Protein AF-A0A392QGB1-F1 (afdb_monomer_lite)

Structure (mmCIF, N/CA/C/O backbone):
data_AF-A0A392QGB1-F1
#
_entry.id   AF-A0A392QGB1-F1
#
loop_
_atom_site.group_PDB
_atom_site.id
_atom_site.type_symbol
_atom_site.label_atom_id
_atom_site.label_alt_id
_atom_site.label_comp_id
_atom_site.label_asym_id
_atom_site.label_entity_id
_atom_site.label_seq_id
_atom_site.pdbx_PDB_ins_code
_atom_site.Cartn_x
_atom_site.Cartn_y
_atom_site.Cartn_z
_atom_site.occupancy
_atom_site.B_iso_or_equiv
_atom_site.auth_seq_id
_atom_site.auth_comp_id
_atom_site.auth_asym_id
_atom_site.auth_atom_id
_atom_site.pdbx_PDB_model_num
ATOM 1 N N . MET A 1 1 ? -31.990 -11.245 21.832 1.00 56.09 1 MET A N 1
ATOM 2 C CA . MET A 1 1 ? -31.129 -12.424 22.094 1.00 56.09 1 MET A CA 1
ATOM 3 C C . MET A 1 1 ? -30.387 -12.872 20.842 1.00 56.09 1 MET A C 1
ATOM 5 O O . MET A 1 1 ? -29.168 -12.903 20.917 1.00 56.09 1 MET A O 1
ATOM 9 N N . ASP A 1 2 ? -31.056 -13.158 19.715 1.00 65.44 2 ASP A N 1
ATOM 10 C CA . ASP A 1 2 ? -30.351 -13.415 18.439 1.00 65.44 2 ASP A CA 1
ATOM 11 C C . ASP A 1 2 ? -29.814 -12.122 17.789 1.00 65.44 2 ASP A C 1
ATOM 13 O O . ASP A 1 2 ? -28.640 -12.081 17.431 1.00 65.44 2 ASP A O 1
ATOM 17 N N . ASP A 1 3 ? -30.587 -11.028 17.786 1.00 69.75 3 ASP A N 1
ATOM 18 C CA . ASP A 1 3 ? -30.133 -9.726 17.251 1.00 69.75 3 ASP A CA 1
ATOM 19 C C . ASP A 1 3 ? -28.911 -9.151 17.996 1.00 69.75 3 ASP A C 1
ATOM 21 O O . ASP A 1 3 ? -27.977 -8.629 17.387 1.00 69.75 3 ASP A O 1
ATOM 25 N N . ASP A 1 4 ? -28.868 -9.293 19.326 1.00 68.44 4 ASP A N 1
ATOM 26 C CA . 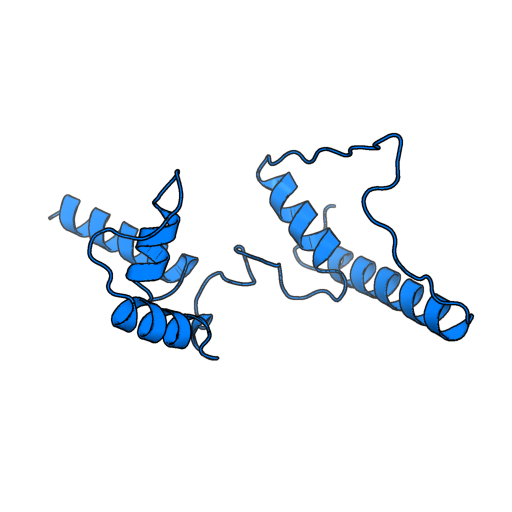ASP A 1 4 ? -27.735 -8.831 20.145 1.00 68.44 4 ASP A CA 1
ATOM 27 C C . ASP A 1 4 ? -26.456 -9.615 19.824 1.00 68.44 4 ASP A C 1
ATOM 29 O O . ASP A 1 4 ? -25.349 -9.077 19.858 1.00 68.44 4 ASP A O 1
ATOM 33 N N . LYS A 1 5 ? -26.606 -10.900 19.491 1.00 65.38 5 LYS A N 1
ATOM 34 C CA . LYS A 1 5 ? -25.500 -11.776 19.114 1.00 65.38 5 LYS A CA 1
ATOM 35 C C . LYS A 1 5 ? -24.981 -11.424 17.721 1.00 65.38 5 LYS A C 1
ATOM 37 O O . LYS A 1 5 ? -23.767 -11.396 17.530 1.00 65.38 5 LYS A O 1
ATOM 42 N N . GLU A 1 6 ? -25.861 -11.115 16.771 1.00 68.88 6 GLU A N 1
ATOM 43 C CA . GLU A 1 6 ? -25.477 -10.647 15.433 1.00 68.88 6 GLU A CA 1
ATOM 44 C C . GLU A 1 6 ? -24.750 -9.301 15.471 1.00 68.88 6 GLU A C 1
ATOM 46 O O . GLU A 1 6 ? -23.693 -9.157 14.850 1.00 68.88 6 GLU A O 1
ATOM 51 N N . LEU A 1 7 ? -25.241 -8.345 16.265 1.00 69.94 7 LEU A N 1
ATOM 52 C CA . LEU A 1 7 ? -24.589 -7.047 16.435 1.00 69.94 7 LEU A CA 1
ATOM 53 C C . LEU A 1 7 ? -23.183 -7.202 17.032 1.00 69.94 7 LEU A C 1
ATOM 55 O O . LEU A 1 7 ? -22.227 -6.631 16.508 1.00 69.94 7 LEU A O 1
ATOM 59 N N . MET A 1 8 ? -23.035 -8.026 18.071 1.00 58.97 8 MET A N 1
ATOM 60 C CA . MET A 1 8 ? -21.738 -8.308 18.695 1.00 58.97 8 MET A CA 1
ATOM 61 C C . MET A 1 8 ? -20.767 -8.995 17.725 1.00 58.97 8 MET A C 1
ATOM 63 O O . MET A 1 8 ? -19.601 -8.611 17.646 1.00 58.97 8 MET A O 1
ATOM 67 N N . MET A 1 9 ? -21.239 -9.964 16.930 1.00 64.06 9 MET A N 1
ATOM 68 C CA . MET A 1 9 ? -20.423 -10.601 15.886 1.00 64.06 9 MET A CA 1
ATOM 69 C C . MET A 1 9 ? -20.002 -9.604 14.799 1.00 64.06 9 MET A C 1
ATOM 71 O O . MET A 1 9 ? -18.877 -9.680 14.304 1.00 64.06 9 MET A O 1
ATOM 75 N N . SER A 1 10 ? -20.869 -8.650 14.447 1.00 74.88 10 SER A N 1
ATOM 76 C CA . SER A 1 10 ? -20.547 -7.600 13.478 1.00 74.88 10 SER A CA 1
ATOM 77 C C . SER A 1 10 ? -19.465 -6.650 14.009 1.00 74.88 10 SER A C 1
ATOM 79 O O . SER A 1 10 ? -18.491 -6.384 13.307 1.00 74.88 10 SER A O 1
ATOM 81 N N . GLN A 1 11 ? -19.565 -6.226 15.274 1.00 69.69 11 GLN A N 1
ATOM 82 C CA . GLN A 1 11 ? -18.586 -5.354 15.929 1.00 69.69 11 GLN A CA 1
ATOM 83 C C . GLN A 1 11 ? -17.225 -6.037 16.077 1.00 69.69 11 GLN A C 1
ATOM 85 O O . GLN A 1 11 ? -16.213 -5.467 15.674 1.00 69.69 11 GLN A O 1
ATOM 90 N N . MET A 1 12 ? -17.201 -7.293 16.538 1.00 69.81 12 MET A N 1
ATOM 91 C CA . MET A 1 12 ? -15.972 -8.092 16.612 1.00 69.81 12 MET A CA 1
ATOM 92 C C . MET A 1 12 ? -15.301 -8.261 15.242 1.00 69.81 12 MET A C 1
ATOM 94 O O . MET A 1 12 ? -14.074 -8.287 15.149 1.00 69.81 12 MET A O 1
ATOM 98 N N . ASN A 1 13 ? -16.085 -8.353 14.164 1.00 83.94 13 ASN A N 1
ATOM 99 C CA . ASN A 1 13 ? -15.547 -8.433 12.810 1.00 83.94 13 ASN A CA 1
ATOM 100 C C . ASN A 1 13 ? -14.902 -7.104 12.379 1.00 83.94 13 ASN A C 1
ATOM 102 O O . ASN A 1 13 ? -13.801 -7.105 11.835 1.00 83.94 13 ASN A O 1
ATOM 106 N N . PHE A 1 14 ? -15.531 -5.960 12.666 1.00 88.56 14 PHE A N 1
ATOM 107 C CA . PHE A 1 14 ? -14.941 -4.653 12.358 1.00 88.56 14 PHE A CA 1
ATOM 108 C C . PHE A 1 14 ? -13.667 -4.380 13.154 1.00 88.56 14 PHE A C 1
ATOM 110 O O . PHE A 1 14 ? -12.686 -3.933 12.564 1.00 88.56 14 PHE A O 1
ATOM 117 N N . GLU A 1 15 ? -13.646 -4.704 14.445 1.00 88.62 15 GLU A N 1
ATOM 118 C CA . GLU A 1 15 ? -12.450 -4.554 15.278 1.00 88.62 15 GLU A CA 1
ATOM 119 C C . GLU A 1 15 ? -11.289 -5.413 14.779 1.00 88.62 15 GLU A C 1
ATOM 121 O O . GLU A 1 15 ? -10.156 -4.943 14.687 1.00 88.62 15 GLU A O 1
ATOM 126 N N . LYS A 1 16 ? -11.568 -6.665 14.400 1.00 92.56 16 LYS A N 1
ATOM 127 C CA . LYS A 1 16 ? -10.558 -7.545 13.811 1.00 92.56 16 LYS A CA 1
ATOM 128 C C . LYS A 1 16 ? -10.041 -6.992 12.478 1.00 92.56 16 LYS A C 1
ATOM 130 O O . LYS A 1 16 ? -8.852 -7.083 12.196 1.00 92.56 16 LYS A O 1
ATOM 135 N N . ARG A 1 17 ? -10.911 -6.419 11.645 1.00 93.44 17 ARG A N 1
ATOM 136 C CA . ARG A 1 17 ? -10.524 -5.922 10.315 1.00 93.44 17 ARG A CA 1
ATOM 137 C C . ARG A 1 17 ? -9.778 -4.593 10.362 1.00 93.44 17 ARG A C 1
ATOM 139 O O . ARG A 1 17 ? -8.751 -4.464 9.709 1.00 93.44 17 ARG A O 1
ATOM 146 N N . PHE A 1 18 ? -10.297 -3.618 11.100 1.00 93.81 18 PHE A N 1
ATOM 147 C CA . PHE A 1 18 ? -9.849 -2.221 11.062 1.00 93.81 18 PHE A CA 1
ATOM 148 C C . PHE A 1 18 ? -9.107 -1.766 12.326 1.00 93.81 18 PHE A C 1
ATOM 150 O O . PHE A 1 18 ? -8.449 -0.721 12.295 1.00 93.81 18 PHE A O 1
ATOM 157 N N . GLY A 1 19 ? -9.192 -2.530 13.415 1.00 94.50 19 GLY A N 1
ATOM 158 C CA . GLY A 1 19 ? -8.620 -2.196 14.716 1.00 94.50 19 GLY A CA 1
ATOM 159 C C . GLY A 1 19 ? -9.644 -1.652 15.716 1.00 94.50 19 GLY A C 1
ATOM 160 O O . GLY A 1 19 ? -10.832 -1.521 15.432 1.00 94.50 19 GLY A O 1
ATOM 161 N N . GLN A 1 20 ? -9.161 -1.345 16.918 1.00 92.12 20 GLN A N 1
ATOM 162 C CA . GLN A 1 20 ? -9.979 -1.040 18.102 1.00 92.12 20 GLN A CA 1
ATOM 163 C C . GLN A 1 20 ? -10.538 0.396 18.139 1.00 92.12 20 GLN A C 1
ATOM 165 O O . GLN A 1 20 ? -11.326 0.742 19.020 1.00 92.12 20 GLN A O 1
ATOM 170 N N . SER A 1 21 ? -10.142 1.258 17.200 1.00 91.75 21 SER A N 1
ATOM 171 C CA . SER A 1 21 ? -10.607 2.643 17.163 1.00 91.75 21 SER A CA 1
ATOM 172 C C . SER A 1 21 ? -12.037 2.745 16.636 1.00 91.75 21 SER A C 1
ATOM 174 O O . SER A 1 21 ? -12.287 2.669 15.431 1.00 91.75 21 SER A O 1
ATOM 176 N N . SER A 1 22 ? -12.992 3.013 17.527 1.00 87.94 22 SER A N 1
ATOM 177 C CA . SER A 1 22 ? -14.392 3.227 17.141 1.00 87.94 22 SER A CA 1
ATOM 178 C C . SER A 1 22 ? -14.579 4.456 16.247 1.00 87.94 22 SER A C 1
ATOM 180 O O . SER A 1 22 ? -15.418 4.442 15.347 1.00 87.94 22 SER A O 1
ATOM 182 N N . ILE A 1 23 ? -13.781 5.509 16.444 1.00 89.38 23 ILE A N 1
ATOM 183 C CA . ILE A 1 23 ? -13.827 6.731 15.631 1.00 89.38 23 ILE A CA 1
ATOM 184 C C . ILE A 1 23 ? -13.288 6.457 14.223 1.00 89.38 23 ILE A C 1
ATOM 186 O O . ILE A 1 23 ? -13.921 6.869 13.249 1.00 89.38 23 ILE A O 1
ATOM 190 N N . PHE A 1 24 ? -12.167 5.740 14.097 1.00 91.44 24 PHE A N 1
ATOM 191 C CA . PHE A 1 24 ? -11.632 5.345 12.795 1.00 91.44 24 PHE A CA 1
ATOM 192 C C . PHE A 1 24 ? -12.612 4.427 12.060 1.00 91.44 24 PHE A C 1
ATOM 194 O O . PHE A 1 24 ? -12.975 4.726 10.926 1.00 91.44 24 PHE A O 1
ATOM 201 N N . VAL A 1 25 ? -13.125 3.384 12.721 1.00 91.06 25 VAL A N 1
ATOM 202 C CA . VAL A 1 25 ? -14.127 2.472 12.141 1.00 91.06 25 VAL A CA 1
ATOM 203 C C . VAL A 1 25 ? -15.379 3.230 11.702 1.00 91.06 25 VAL A C 1
ATOM 205 O O . VAL A 1 25 ? -15.879 3.015 10.607 1.00 91.06 25 VAL A O 1
ATOM 208 N N . THR A 1 26 ? -15.872 4.171 12.507 1.00 89.12 26 THR A N 1
ATOM 209 C CA . THR A 1 26 ? -17.034 4.983 12.113 1.00 89.12 26 THR A CA 1
ATOM 210 C C . THR A 1 26 ? -16.727 5.825 10.874 1.00 89.12 26 THR A C 1
ATOM 212 O O . THR A 1 26 ? -17.574 5.941 9.994 1.00 89.12 26 THR A O 1
ATOM 215 N N . SER A 1 27 ? -15.514 6.378 10.767 1.00 89.44 27 SER A N 1
ATOM 216 C CA . SER A 1 27 ? -15.114 7.170 9.599 1.00 89.44 27 SER A CA 1
ATOM 217 C C . SER A 1 27 ? -15.042 6.349 8.308 1.00 89.44 27 SER A C 1
ATOM 219 O O . SER A 1 27 ? -15.367 6.875 7.248 1.00 89.44 27 SER A O 1
ATOM 221 N N . THR A 1 28 ? -14.690 5.057 8.374 1.00 88.75 28 THR A N 1
ATOM 222 C CA . THR A 1 28 ? -14.634 4.193 7.180 1.00 88.75 28 THR A CA 1
ATOM 223 C C . THR A 1 28 ? -16.016 3.788 6.666 1.00 88.75 28 THR A C 1
ATOM 225 O O . THR A 1 28 ? -16.137 3.390 5.510 1.00 88.75 28 THR A O 1
ATOM 228 N N . LEU A 1 29 ? -17.061 3.919 7.491 1.00 88.38 29 LEU A N 1
ATOM 229 C CA . LEU A 1 29 ? -18.457 3.670 7.115 1.00 88.38 29 LEU A CA 1
ATOM 230 C C . LEU A 1 29 ? -19.130 4.887 6.455 1.00 88.38 29 LEU A C 1
ATOM 232 O O . LEU A 1 29 ? -20.272 4.791 6.009 1.00 88.38 29 LEU A O 1
ATOM 236 N N . MET A 1 30 ? -18.451 6.036 6.396 1.00 89.19 30 MET A N 1
ATOM 237 C CA . MET A 1 30 ? -18.965 7.250 5.761 1.00 89.19 30 MET A CA 1
ATOM 238 C C . MET A 1 30 ? -18.610 7.250 4.267 1.00 89.19 30 MET A C 1
ATOM 240 O O . MET A 1 30 ? -17.495 7.612 3.900 1.00 89.19 30 MET A O 1
ATOM 244 N N . GLU A 1 31 ? -19.553 6.867 3.399 1.00 90.00 31 GLU A N 1
ATOM 245 C CA . GLU A 1 31 ? -19.317 6.744 1.944 1.00 90.00 31 GLU A CA 1
ATOM 246 C C . GLU A 1 31 ? -18.859 8.054 1.283 1.00 90.00 31 GLU A C 1
ATOM 248 O O . GLU A 1 31 ? -17.936 8.053 0.471 1.00 90.00 31 GLU A O 1
ATOM 253 N N . GLU A 1 32 ? -19.443 9.185 1.684 1.00 92.06 32 GLU A N 1
ATOM 254 C CA . GLU A 1 32 ? -19.070 10.526 1.199 1.00 92.06 32 GLU A CA 1
ATOM 255 C C . GLU A 1 32 ? -17.787 11.070 1.862 1.00 92.06 32 GLU A C 1
ATOM 257 O O . GLU A 1 32 ? -17.355 12.197 1.606 1.00 92.06 32 GLU A O 1
ATOM 262 N N . GLY A 1 33 ? -17.168 10.277 2.742 1.00 90.88 33 GLY A N 1
ATOM 263 C CA . GLY A 1 33 ? -16.023 10.667 3.550 1.00 90.88 33 GLY A CA 1
ATOM 264 C C . GLY A 1 33 ? -16.345 11.759 4.573 1.00 90.88 33 GLY A C 1
ATOM 265 O O . GLY A 1 33 ? -17.490 11.997 4.958 1.00 90.88 33 GLY A O 1
ATOM 266 N N . GLY A 1 34 ? -15.294 12.433 5.039 1.00 88.62 34 GLY A N 1
ATOM 267 C CA . GLY A 1 34 ? -15.393 13.502 6.028 1.00 88.62 34 GLY A CA 1
ATOM 268 C C . GLY A 1 34 ? -15.165 13.023 7.459 1.00 88.62 34 GLY A C 1
ATOM 269 O O . GLY A 1 34 ? -14.388 12.108 7.718 1.00 88.62 34 GLY A O 1
ATOM 270 N N . VAL A 1 35 ? -15.784 13.726 8.402 1.00 86.56 35 VAL A N 1
ATOM 271 C CA . VAL A 1 35 ? -15.523 13.594 9.836 1.00 86.56 35 VAL A CA 1
ATOM 272 C C . VAL A 1 35 ? -16.847 13.373 10.574 1.00 86.56 35 VAL A C 1
ATOM 274 O O . VAL A 1 35 ? -17.812 14.083 10.279 1.00 86.56 35 VAL A O 1
ATOM 277 N N . PRO A 1 36 ? -16.912 12.462 11.566 1.00 82.12 36 PRO A N 1
ATOM 278 C CA . PRO A 1 36 ? -18.117 12.263 12.362 1.00 82.12 36 PRO A CA 1
ATOM 279 C C . PRO A 1 36 ? -18.594 13.569 13.037 1.00 82.12 36 PRO A C 1
ATOM 281 O O . PRO A 1 36 ? -17.781 14.238 13.689 1.00 82.12 36 PRO A O 1
ATOM 284 N N . PRO A 1 37 ? -19.895 13.922 12.961 1.00 74.94 37 PRO A N 1
ATOM 285 C CA . PRO A 1 37 ? -20.427 15.203 13.453 1.00 74.94 37 PRO A CA 1
ATOM 286 C C . PRO A 1 37 ? -20.203 15.466 14.948 1.00 74.94 37 PRO A C 1
ATOM 288 O O . PRO A 1 37 ? -20.200 16.611 15.388 1.00 74.94 37 PRO A O 1
ATOM 291 N N . SER A 1 38 ? -20.032 14.406 15.740 1.00 72.19 38 SER A N 1
ATOM 292 C CA . SER A 1 38 ? -19.821 14.463 17.189 1.00 72.19 38 SER A CA 1
ATOM 293 C C . SER A 1 38 ? -18.352 14.615 17.599 1.00 72.19 38 SER A C 1
ATOM 295 O O . SER A 1 38 ? -18.052 14.637 18.793 1.00 72.19 38 SER A O 1
ATOM 297 N N . SER A 1 39 ? -17.420 14.699 16.644 1.00 81.31 39 SER A N 1
ATOM 298 C CA . SER A 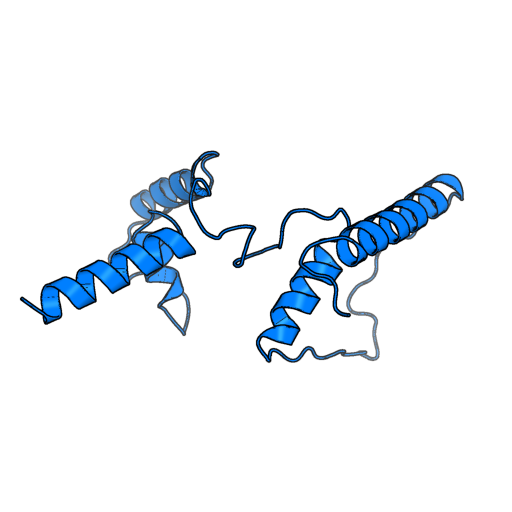1 39 ? -15.989 14.729 16.949 1.00 81.31 39 SER A CA 1
ATOM 299 C C . SER A 1 39 ? -15.446 16.155 17.108 1.00 81.31 39 SER A C 1
ATOM 301 O O . SER A 1 39 ? -15.719 17.057 16.321 1.00 81.31 39 SER A O 1
ATOM 303 N N . SER A 1 40 ? -14.656 16.360 18.162 1.00 90.56 40 SER A N 1
ATOM 304 C CA . SER A 1 40 ? -13.913 17.599 18.415 1.00 90.56 40 SER A CA 1
ATOM 305 C C . SER A 1 40 ? -12.474 17.492 17.885 1.00 90.56 40 SER A C 1
ATOM 307 O O . SER A 1 40 ? -11.923 16.387 17.877 1.00 90.56 40 SER A O 1
ATOM 309 N N . PRO A 1 41 ? -11.793 18.606 17.555 1.00 91.94 41 PRO A N 1
ATOM 310 C CA . PRO A 1 41 ? -10.384 18.568 17.150 1.00 91.94 41 PRO A CA 1
ATOM 311 C C . PRO A 1 41 ? -9.474 17.863 18.167 1.00 91.94 41 PRO A C 1
ATOM 313 O O . PRO A 1 41 ? -8.588 17.096 17.797 1.00 91.94 41 PRO A O 1
ATOM 316 N N . ALA A 1 42 ? -9.726 18.061 19.464 1.00 93.00 42 ALA A N 1
ATOM 317 C CA . ALA A 1 42 ? -8.965 17.410 20.527 1.00 93.00 42 ALA A CA 1
ATOM 318 C C . ALA A 1 42 ? -9.179 15.887 20.552 1.00 93.00 42 ALA A C 1
ATOM 320 O O . ALA A 1 42 ? -8.215 15.132 20.688 1.00 93.00 42 ALA A O 1
ATOM 321 N N . SER A 1 43 ? -10.424 15.421 20.389 1.00 90.06 43 SER A N 1
ATOM 322 C CA . SER A 1 43 ? -10.712 13.983 20.315 1.00 90.06 43 SER A CA 1
ATOM 323 C C . SER A 1 43 ? -10.134 13.353 19.049 1.00 90.06 43 SER A C 1
ATOM 325 O O . SER A 1 43 ? -9.607 12.251 19.125 1.00 90.06 43 SER A O 1
ATOM 327 N N . GLN A 1 44 ? -10.160 14.058 17.913 1.00 91.25 44 GLN A N 1
ATOM 328 C CA . GLN A 1 44 ? -9.549 13.579 16.670 1.00 91.25 44 GLN A CA 1
ATOM 329 C C . GLN A 1 44 ? -8.031 13.449 16.790 1.00 91.25 44 GLN A C 1
ATOM 331 O O . GLN A 1 44 ? -7.472 12.452 16.351 1.00 91.25 44 GLN A O 1
ATOM 336 N N . LEU A 1 45 ? -7.357 14.424 17.409 1.00 93.88 45 LEU A N 1
ATOM 337 C CA . LEU A 1 45 ? -5.911 14.356 17.619 1.00 93.88 45 LEU A CA 1
ATOM 338 C C . LEU A 1 45 ? -5.535 13.193 18.541 1.00 93.88 45 LEU A C 1
ATOM 340 O O . LEU A 1 45 ? -4.612 12.440 18.238 1.00 93.88 45 LEU A O 1
ATOM 344 N N . LYS A 1 46 ? -6.264 13.031 19.652 1.00 94.06 46 LYS A N 1
ATOM 345 C CA . LYS A 1 46 ? -6.074 11.897 20.565 1.00 94.06 46 LYS A CA 1
ATOM 346 C C . LYS A 1 46 ? -6.231 10.568 19.825 1.00 94.06 46 LYS A C 1
ATOM 348 O O . LYS A 1 46 ? -5.435 9.658 20.036 1.00 94.06 46 LYS A O 1
ATOM 353 N N . GLU A 1 47 ? -7.229 10.481 18.954 1.00 93.62 47 GLU A N 1
ATOM 354 C CA . GLU A 1 47 ? -7.496 9.280 18.179 1.00 93.62 47 GLU A CA 1
ATOM 355 C C . GLU A 1 47 ? -6.432 9.007 17.116 1.00 93.62 47 GLU A C 1
ATOM 357 O O . GLU A 1 47 ? -5.952 7.886 16.999 1.00 93.62 47 GLU A O 1
ATOM 362 N N . ALA A 1 48 ? -5.996 10.031 16.383 1.00 95.00 48 ALA A N 1
ATOM 363 C CA . ALA A 1 48 ? -4.927 9.890 15.403 1.00 95.00 48 ALA A CA 1
ATOM 364 C C . ALA A 1 48 ? -3.643 9.354 16.056 1.00 95.00 48 ALA A C 1
ATOM 366 O O . ALA A 1 48 ? -3.006 8.468 15.497 1.00 95.00 48 ALA A O 1
ATOM 367 N N . ILE A 1 49 ? -3.305 9.828 17.264 1.00 97.06 49 ILE A N 1
ATOM 368 C CA . ILE A 1 49 ? -2.173 9.312 18.053 1.00 97.06 49 ILE A CA 1
ATOM 369 C C . ILE A 1 49 ? -2.375 7.835 18.428 1.00 97.06 49 ILE A C 1
ATOM 371 O O . ILE A 1 49 ? -1.413 7.069 18.422 1.00 97.06 49 ILE A O 1
ATOM 375 N N . HIS A 1 50 ? -3.603 7.422 18.750 1.00 95.81 50 HIS A N 1
ATOM 376 C CA . HIS A 1 50 ? -3.909 6.025 19.054 1.00 95.81 50 HIS A CA 1
ATOM 377 C C . HIS A 1 50 ? -3.752 5.118 17.823 1.00 95.81 50 HIS A C 1
ATOM 379 O O . HIS A 1 50 ? -3.088 4.084 17.918 1.00 95.81 50 HIS A O 1
ATOM 385 N N . VAL A 1 51 ? -4.293 5.524 16.670 1.00 96.38 51 VAL A N 1
ATOM 386 C CA . VAL A 1 51 ? -4.283 4.730 15.427 1.00 96.38 51 VAL A CA 1
ATOM 387 C C . VAL A 1 51 ? -2.875 4.555 14.844 1.00 96.38 51 VAL A C 1
ATOM 389 O O . VAL A 1 51 ? -2.594 3.530 14.237 1.00 96.38 51 VAL A O 1
ATOM 392 N N . ILE A 1 52 ? -1.957 5.502 15.068 1.00 96.94 52 ILE A N 1
ATOM 393 C CA . ILE A 1 52 ? -0.548 5.379 14.634 1.00 96.94 52 ILE A CA 1
ATOM 394 C C . ILE A 1 52 ? 0.357 4.686 15.663 1.00 96.94 52 ILE A C 1
ATOM 396 O O . ILE A 1 52 ? 1.581 4.674 15.507 1.00 96.94 52 ILE A O 1
ATOM 400 N N . SER A 1 53 ? -0.205 4.173 16.760 1.00 97.31 53 SER A N 1
ATOM 401 C CA . SER A 1 53 ? 0.587 3.491 17.784 1.00 97.31 53 SER A CA 1
ATOM 402 C C . SER A 1 53 ? 1.136 2.158 17.267 1.00 97.31 53 SER A C 1
ATOM 404 O O . SER A 1 53 ? 0.518 1.483 16.449 1.00 97.31 53 SER A O 1
ATOM 406 N N . CYS A 1 54 ? 2.305 1.749 17.766 1.00 96.62 54 CYS A N 1
ATOM 407 C CA . CYS A 1 54 ? 3.012 0.566 17.266 1.00 96.62 54 CYS A CA 1
ATOM 408 C C . CYS A 1 54 ? 2.244 -0.756 17.419 1.00 96.62 54 CYS A C 1
ATOM 410 O O . CYS A 1 54 ? 2.500 -1.681 16.660 1.00 96.62 54 CYS A O 1
ATOM 412 N N . GLY A 1 55 ? 1.333 -0.848 18.392 1.00 96.19 55 GLY A N 1
ATOM 413 C CA . GLY A 1 55 ? 0.512 -2.037 18.629 1.00 96.19 55 GLY A CA 1
ATOM 414 C C . GLY A 1 55 ? -0.878 -1.958 18.002 1.00 96.19 55 GLY A C 1
ATOM 415 O O . GLY A 1 55 ? -1.706 -2.819 18.276 1.00 96.19 55 GLY A O 1
ATOM 416 N N . TYR A 1 56 ? -1.182 -0.920 17.213 1.00 96.44 56 TYR A N 1
ATOM 417 C CA . TYR A 1 56 ? -2.530 -0.745 16.669 1.00 96.44 56 TYR A CA 1
ATOM 418 C C . TYR A 1 56 ? -2.920 -1.875 15.705 1.00 96.44 56 TYR A C 1
ATOM 420 O O . TYR A 1 56 ? -4.071 -2.305 15.677 1.00 96.44 56 TYR A O 1
ATOM 428 N N . GLU A 1 57 ? -1.949 -2.385 14.948 1.00 96.75 57 GLU A N 1
ATOM 429 C CA . GLU A 1 57 ? -2.157 -3.461 13.977 1.00 96.75 57 GLU A CA 1
ATOM 430 C C . GLU A 1 57 ? -2.162 -4.863 14.620 1.00 96.75 57 GLU A C 1
ATOM 432 O O . GLU A 1 57 ? -2.508 -5.844 13.954 1.00 96.75 57 GLU A O 1
ATOM 437 N N . ASP A 1 58 ? -1.833 -4.988 15.911 1.00 95.38 58 ASP A N 1
ATOM 438 C CA . ASP A 1 58 ? -1.737 -6.284 16.583 1.00 95.38 58 ASP A CA 1
ATOM 439 C C . ASP A 1 58 ? -3.076 -7.029 16.561 1.00 95.38 58 ASP A C 1
ATOM 441 O O . ASP A 1 58 ? -4.104 -6.542 17.033 1.00 95.38 58 ASP A O 1
ATOM 445 N N . LYS A 1 59 ? -3.045 -8.271 16.059 1.00 92.94 59 LYS A N 1
ATOM 446 C CA . LYS A 1 59 ? -4.223 -9.149 15.905 1.00 92.94 59 LYS A CA 1
ATOM 447 C C . LYS A 1 59 ? -5.314 -8.573 14.992 1.00 92.94 59 LYS A C 1
ATOM 449 O O . LYS A 1 59 ? -6.451 -9.048 15.040 1.00 92.94 59 LYS A O 1
ATOM 454 N N . THR A 1 60 ? -4.970 -7.598 14.156 1.00 96.06 60 THR A N 1
ATOM 455 C CA . THR A 1 60 ? -5.853 -7.084 13.108 1.00 96.06 60 THR A CA 1
ATOM 456 C C . THR A 1 60 ? -5.548 -7.731 11.754 1.00 96.06 60 THR A C 1
ATOM 458 O O . THR A 1 60 ? -4.625 -8.537 11.629 1.00 96.06 60 THR A O 1
ATOM 461 N N . GLU A 1 61 ? -6.332 -7.403 10.726 1.00 96.12 61 GLU A N 1
ATOM 462 C CA . GLU A 1 61 ? -6.090 -7.846 9.345 1.00 96.12 61 GLU A CA 1
ATOM 463 C C . GLU A 1 61 ? -5.265 -6.851 8.507 1.00 96.12 61 GLU A C 1
ATOM 465 O O . GLU A 1 61 ? -5.062 -7.087 7.306 1.00 96.12 61 GLU A O 1
ATOM 470 N N . TRP A 1 62 ? -4.774 -5.763 9.117 1.00 96.94 62 TRP A N 1
ATOM 471 C CA . TRP A 1 62 ? -3.820 -4.849 8.486 1.00 96.94 62 TRP A CA 1
ATOM 472 C C . TRP A 1 62 ? -2.570 -5.606 8.042 1.00 96.94 62 TRP A C 1
ATOM 474 O O . TRP A 1 62 ? -2.040 -6.448 8.763 1.00 96.94 62 TRP A O 1
ATOM 484 N N . GLY A 1 63 ? -2.141 -5.364 6.806 1.00 95.62 63 GLY A N 1
ATOM 485 C CA . GLY A 1 63 ? -0.982 -6.033 6.230 1.00 95.62 63 GLY A CA 1
ATOM 486 C C . GLY A 1 63 ? -1.234 -7.443 5.704 1.00 95.62 63 GLY A C 1
ATOM 487 O O . GLY A 1 63 ? -0.452 -7.941 4.898 1.00 95.62 63 GLY A O 1
ATOM 488 N N . ILE A 1 64 ? -2.318 -8.099 6.123 1.00 94.06 64 ILE A N 1
ATOM 489 C CA . ILE A 1 64 ? -2.626 -9.485 5.742 1.00 94.06 64 ILE A CA 1
ATOM 490 C C . ILE A 1 64 ? -3.657 -9.498 4.614 1.00 94.06 64 ILE A C 1
ATOM 492 O O . ILE A 1 64 ? -3.428 -10.067 3.548 1.00 94.06 64 ILE A O 1
ATOM 496 N N . GLU A 1 65 ? -4.798 -8.847 4.838 1.00 91.88 65 GLU A N 1
ATOM 497 C CA . GLU A 1 65 ? -5.890 -8.762 3.862 1.00 91.88 65 GLU A CA 1
ATOM 498 C C . GLU A 1 65 ? -6.316 -7.311 3.586 1.00 91.88 65 GLU A C 1
ATOM 500 O O . GLU A 1 65 ? -6.910 -7.048 2.533 1.00 91.88 65 GLU A O 1
ATOM 505 N N . LEU A 1 66 ? -5.989 -6.376 4.485 1.00 93.00 66 LEU A N 1
ATOM 506 C CA . LEU A 1 66 ? -6.311 -4.953 4.401 1.00 93.00 66 LEU A CA 1
ATOM 507 C C . LEU A 1 66 ? -5.037 -4.101 4.272 1.00 93.00 66 LEU A C 1
ATOM 509 O O . LEU A 1 66 ? -4.028 -4.375 4.914 1.00 93.00 66 LEU A O 1
ATOM 513 N N . GLY A 1 67 ? -5.104 -3.026 3.484 1.00 94.56 67 GLY A N 1
ATOM 514 C CA . GLY A 1 67 ? -3.980 -2.108 3.289 1.00 94.56 67 GLY A CA 1
ATOM 515 C C . GLY A 1 67 ? -2.923 -2.646 2.321 1.00 94.56 67 GLY A C 1
ATOM 516 O O . GLY A 1 67 ? -3.243 -3.387 1.389 1.00 94.56 67 GLY A O 1
ATOM 517 N N . TRP A 1 68 ? -1.674 -2.227 2.527 1.00 96.44 68 TRP A N 1
ATOM 518 C CA . TRP A 1 68 ? -0.515 -2.753 1.805 1.00 96.44 68 TRP A CA 1
ATOM 519 C C . TRP A 1 68 ? -0.199 -4.155 2.299 1.00 96.44 68 TRP A C 1
ATOM 521 O O . TRP A 1 68 ? -0.067 -4.353 3.499 1.00 96.44 68 TRP A O 1
ATOM 531 N N . ILE A 1 69 ? -0.078 -5.121 1.395 1.00 96.50 69 ILE A N 1
ATOM 532 C CA . ILE A 1 69 ? 0.113 -6.522 1.777 1.00 96.50 69 ILE A CA 1
ATOM 533 C C . ILE A 1 69 ? 1.575 -6.768 2.151 1.00 96.50 69 ILE A C 1
ATOM 535 O O . ILE A 1 69 ? 2.480 -6.526 1.355 1.00 96.50 69 ILE A O 1
ATOM 539 N N . TYR A 1 70 ? 1.803 -7.263 3.363 1.00 95.19 70 TYR A N 1
ATOM 540 C CA . TYR A 1 70 ? 3.129 -7.519 3.913 1.00 95.19 70 TYR A CA 1
ATOM 541 C C . TYR A 1 70 ? 3.720 -8.830 3.380 1.00 95.19 70 TYR A C 1
ATOM 543 O O . TYR A 1 70 ? 3.007 -9.733 2.947 1.00 95.19 70 TYR A O 1
ATOM 551 N N . GLY A 1 71 ? 5.048 -8.955 3.463 1.00 90.75 71 GLY A N 1
ATOM 552 C CA . GLY A 1 71 ? 5.753 -10.219 3.215 1.00 90.75 71 GLY A CA 1
ATOM 553 C C . GLY A 1 71 ? 6.494 -10.332 1.881 1.00 90.75 71 GLY A C 1
ATOM 554 O O . GLY A 1 71 ? 7.069 -11.384 1.621 1.00 90.75 71 GLY A O 1
ATOM 555 N N . SER A 1 72 ? 6.535 -9.278 1.060 1.00 93.94 72 SER A N 1
ATOM 556 C CA . SER A 1 72 ? 7.428 -9.203 -0.104 1.00 93.94 72 SER A CA 1
ATOM 557 C C . SER A 1 72 ? 8.070 -7.824 -0.228 1.00 93.94 72 SER A C 1
ATOM 559 O O . SER A 1 72 ? 7.450 -6.823 0.116 1.00 93.94 72 SER A O 1
ATOM 561 N N . ILE A 1 73 ? 9.293 -7.771 -0.767 1.00 95.31 73 ILE A N 1
ATOM 562 C CA . ILE A 1 73 ? 9.980 -6.516 -1.134 1.00 95.31 73 ILE A CA 1
ATOM 563 C C . ILE A 1 73 ? 9.273 -5.778 -2.289 1.00 95.31 73 ILE A C 1
ATOM 565 O O . ILE A 1 73 ? 9.535 -4.599 -2.524 1.00 95.31 73 ILE A O 1
ATOM 569 N N . THR A 1 74 ? 8.417 -6.470 -3.042 1.00 96.19 74 THR A N 1
ATOM 570 C CA . THR A 1 74 ? 7.584 -5.890 -4.107 1.00 96.19 74 THR A CA 1
ATOM 571 C C . THR A 1 74 ? 6.112 -5.930 -3.706 1.00 96.19 74 THR A C 1
ATOM 573 O O . THR A 1 74 ? 5.284 -6.577 -4.353 1.00 96.19 74 THR A O 1
ATOM 576 N N . GLU A 1 75 ? 5.781 -5.278 -2.591 1.00 96.94 75 GLU A N 1
ATOM 577 C CA . GLU A 1 75 ? 4.420 -5.213 -2.058 1.00 96.94 75 GLU A CA 1
ATOM 578 C C . GLU A 1 75 ? 3.448 -4.483 -2.996 1.00 96.94 75 GLU A C 1
ATOM 580 O O . GLU A 1 75 ? 2.241 -4.715 -2.942 1.00 96.94 75 GLU A O 1
ATOM 585 N N . ASP A 1 76 ? 3.963 -3.622 -3.876 1.00 97.00 76 ASP A N 1
ATOM 586 C CA . ASP A 1 76 ? 3.206 -2.877 -4.882 1.00 97.00 76 ASP A CA 1
ATOM 587 C C . ASP A 1 76 ? 2.477 -3.790 -5.872 1.00 97.00 76 ASP A C 1
ATOM 589 O O . ASP A 1 76 ? 1.261 -3.668 -6.065 1.00 97.00 76 ASP A O 1
ATOM 593 N N . ILE A 1 77 ? 3.190 -4.759 -6.441 1.00 96.44 77 ILE A N 1
ATOM 594 C CA . ILE A 1 77 ? 2.623 -5.774 -7.327 1.00 96.44 77 ILE A CA 1
ATOM 595 C C . ILE A 1 77 ? 1.654 -6.661 -6.544 1.00 96.44 77 ILE A C 1
ATOM 597 O O . ILE A 1 77 ? 0.539 -6.912 -7.010 1.00 96.44 77 ILE A O 1
ATOM 601 N N . LEU A 1 78 ? 2.051 -7.114 -5.352 1.00 96.69 78 LEU A N 1
ATOM 602 C CA . LEU A 1 78 ? 1.252 -8.029 -4.537 1.00 96.69 78 LEU A CA 1
ATOM 603 C C . LEU A 1 78 ? -0.085 -7.409 -4.102 1.00 96.69 78 LEU A C 1
ATOM 605 O O . LEU A 1 78 ? -1.139 -8.038 -4.220 1.00 96.69 78 LEU A O 1
ATOM 609 N N . THR A 1 79 ? -0.057 -6.159 -3.643 1.00 97.44 79 THR A N 1
ATOM 610 C CA . THR A 1 79 ? -1.250 -5.425 -3.207 1.00 97.44 79 THR A CA 1
ATOM 611 C C . THR A 1 79 ? -2.198 -5.204 -4.381 1.00 97.44 79 THR A C 1
ATOM 613 O O . THR A 1 79 ? -3.386 -5.525 -4.286 1.00 97.44 79 THR A O 1
ATOM 616 N N . GLY A 1 80 ? -1.678 -4.743 -5.526 1.00 97.00 80 GLY A N 1
ATOM 617 C CA . GLY A 1 80 ? -2.473 -4.576 -6.744 1.00 97.00 80 GLY A CA 1
ATOM 618 C C . GLY A 1 80 ? -3.095 -5.891 -7.225 1.00 97.00 80 GLY A C 1
ATOM 619 O O . GLY A 1 80 ? -4.282 -5.933 -7.558 1.00 97.00 80 GLY A O 1
ATOM 620 N N . PHE A 1 81 ? -2.331 -6.985 -7.190 1.00 95.38 81 PHE A N 1
ATOM 621 C CA . PHE A 1 81 ? -2.817 -8.325 -7.518 1.00 95.38 81 PHE A CA 1
ATOM 622 C C . PHE A 1 81 ? -3.974 -8.751 -6.605 1.00 95.38 81 PHE A C 1
ATOM 624 O O . PHE A 1 81 ? -5.049 -9.097 -7.098 1.00 95.38 81 PHE A O 1
ATOM 631 N N . LYS A 1 82 ? -3.810 -8.637 -5.282 1.00 95.56 82 LYS A N 1
ATOM 632 C CA . LYS A 1 82 ? -4.862 -8.955 -4.302 1.00 95.56 82 LYS A CA 1
ATOM 633 C C . LYS A 1 82 ? -6.123 -8.115 -4.500 1.00 95.56 82 LYS A C 1
ATOM 635 O O . LYS A 1 82 ? -7.229 -8.637 -4.357 1.00 95.56 82 LYS A O 1
ATOM 640 N N . MET A 1 83 ? -5.995 -6.834 -4.850 1.00 96.81 83 MET A N 1
ATOM 641 C CA . MET A 1 83 ? -7.148 -5.993 -5.190 1.00 96.81 83 MET A CA 1
ATOM 642 C C . MET A 1 83 ? -7.857 -6.484 -6.459 1.00 96.81 83 MET A C 1
ATOM 644 O O . MET A 1 83 ? -9.080 -6.626 -6.457 1.00 96.81 83 MET A O 1
ATOM 648 N N . HIS A 1 84 ? -7.115 -6.804 -7.521 1.00 97.00 84 HIS A N 1
ATOM 649 C CA . HIS A 1 84 ? -7.695 -7.323 -8.763 1.00 97.00 84 HIS A CA 1
ATOM 650 C C . HIS A 1 84 ? -8.386 -8.684 -8.578 1.00 97.00 84 HIS A C 1
ATOM 652 O O . HIS A 1 84 ? -9.462 -8.893 -9.136 1.00 97.00 84 HIS A O 1
ATOM 658 N N . CYS A 1 85 ? -7.857 -9.579 -7.734 1.00 95.06 85 CYS A N 1
ATOM 659 C CA . CYS A 1 85 ? -8.533 -10.832 -7.368 1.00 9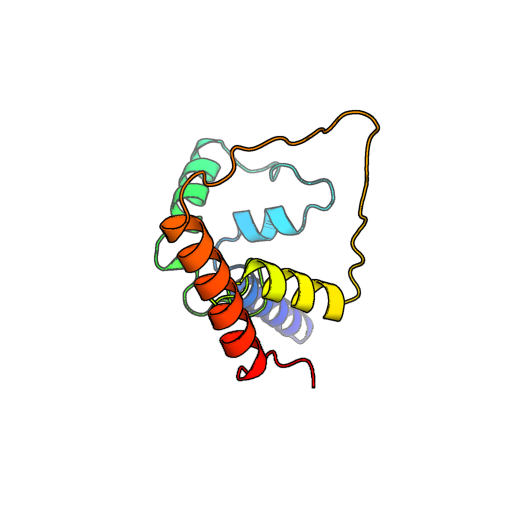5.06 85 CYS A CA 1
ATOM 660 C C . CYS A 1 85 ? -9.899 -10.608 -6.699 1.00 95.06 85 CYS A C 1
ATOM 662 O O . CYS A 1 85 ? -10.775 -11.463 -6.797 1.00 95.06 85 CYS A O 1
ATOM 664 N N . ARG A 1 86 ? -10.108 -9.452 -6.052 1.00 95.75 86 ARG A N 1
ATOM 665 C CA . ARG A 1 86 ? -11.398 -9.049 -5.462 1.00 95.75 86 ARG A CA 1
ATOM 666 C C . ARG A 1 86 ? -12.324 -8.332 -6.453 1.00 95.75 86 ARG A C 1
ATOM 668 O O . ARG A 1 86 ? -13.337 -7.775 -6.045 1.00 95.75 86 ARG A O 1
ATOM 675 N N . GLY A 1 87 ? -11.991 -8.331 -7.745 1.00 97.75 87 GLY A N 1
ATOM 676 C CA . GLY A 1 87 ? -12.826 -7.777 -8.815 1.00 97.75 87 GLY A CA 1
ATOM 677 C C . GLY A 1 87 ? -12.596 -6.295 -9.119 1.00 97.75 87 GLY A C 1
ATOM 678 O O . GLY A 1 87 ? -13.266 -5.745 -9.996 1.00 97.75 87 GLY A O 1
ATOM 679 N N . TRP A 1 88 ? -11.644 -5.639 -8.446 1.00 98.00 88 TRP A N 1
ATOM 680 C CA . TRP A 1 88 ? -11.262 -4.268 -8.787 1.00 98.00 88 TRP A CA 1
ATOM 681 C C . TRP A 1 88 ? -10.621 -4.207 -10.177 1.00 98.00 88 TRP A C 1
ATOM 683 O O . TRP A 1 88 ? -9.908 -5.120 -10.591 1.00 98.00 88 TRP A O 1
ATOM 693 N N . ARG A 1 89 ? -10.848 -3.102 -10.895 1.00 98.25 89 ARG A N 1
ATOM 694 C CA . ARG A 1 89 ? -10.261 -2.846 -12.218 1.00 98.25 89 ARG A CA 1
ATOM 695 C C . ARG A 1 89 ? -9.468 -1.547 -12.190 1.00 98.25 89 ARG A C 1
ATOM 697 O O . ARG A 1 89 ? -9.996 -0.518 -11.778 1.00 98.25 89 ARG A O 1
ATOM 704 N N . SER A 1 90 ? -8.221 -1.596 -12.644 1.00 98.00 90 SER A N 1
ATOM 705 C CA . SER A 1 90 ? -7.361 -0.419 -12.794 1.00 98.00 90 SER A CA 1
ATOM 706 C C . SER A 1 90 ? -7.508 0.221 -14.177 1.00 98.00 90 SER A C 1
ATOM 708 O O . SER A 1 90 ? -7.913 -0.425 -15.144 1.00 98.00 90 SER A O 1
ATOM 710 N N . ILE A 1 91 ? -7.173 1.512 -14.270 1.00 98.12 91 ILE A N 1
ATOM 711 C CA . ILE A 1 91 ? -7.171 2.290 -15.513 1.00 98.12 91 ILE A CA 1
ATOM 712 C C . ILE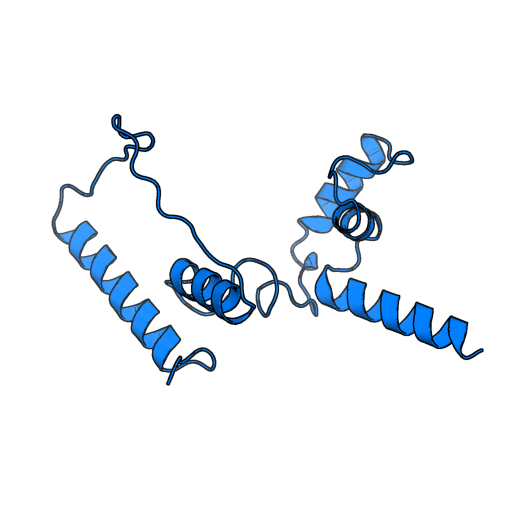 A 1 91 ? -5.776 2.871 -15.725 1.00 98.12 91 ILE A C 1
ATOM 714 O O . ILE A 1 91 ? -5.214 3.497 -14.829 1.00 98.12 91 ILE A O 1
ATOM 718 N N . TYR A 1 92 ? -5.239 2.706 -16.933 1.00 97.56 92 TYR A N 1
ATOM 719 C CA . TYR A 1 92 ? -3.978 3.312 -17.346 1.00 97.56 92 TYR A CA 1
ATOM 720 C C . TYR A 1 92 ? -4.248 4.501 -18.275 1.00 97.56 92 TYR A C 1
ATOM 722 O O . TYR A 1 92 ? -4.819 4.338 -19.352 1.00 97.56 92 TYR A O 1
ATOM 730 N N . CYS A 1 93 ? -3.856 5.705 -17.852 1.00 97.56 93 CYS A N 1
ATOM 731 C CA . CYS A 1 93 ? -4.101 6.949 -18.581 1.00 97.56 93 CYS A CA 1
ATOM 732 C C . CYS A 1 93 ? -2.781 7.594 -19.018 1.00 97.56 93 CYS A C 1
ATOM 734 O O . CYS A 1 93 ? -1.885 7.808 -18.202 1.00 97.56 93 CYS A O 1
ATOM 736 N N . MET A 1 94 ? -2.681 7.947 -20.302 1.00 97.88 94 MET A N 1
ATOM 737 C CA . MET A 1 94 ? -1.512 8.606 -20.889 1.00 97.88 94 MET A CA 1
ATOM 738 C C . MET A 1 94 ? -1.888 10.000 -21.415 1.00 97.88 94 MET A C 1
ATOM 740 O O . MET A 1 94 ? -2.260 10.140 -22.583 1.00 97.88 94 MET A O 1
ATOM 744 N N . PRO A 1 95 ? -1.826 11.051 -20.576 1.00 97.88 95 PRO A N 1
ATOM 745 C CA . PRO A 1 95 ? -2.075 12.417 -21.027 1.00 97.88 95 PRO A CA 1
ATOM 746 C C . PRO A 1 95 ? -0.989 12.896 -22.003 1.00 97.88 95 PRO A C 1
ATOM 748 O O . PRO A 1 95 ? 0.163 12.472 -21.935 1.00 97.88 95 PRO A O 1
ATOM 751 N N . LYS A 1 96 ? -1.332 13.853 -22.880 1.00 98.06 96 LYS A N 1
ATOM 752 C CA . LYS A 1 96 ? -0.389 14.432 -23.865 1.00 98.06 96 LYS A CA 1
ATOM 753 C C . LYS A 1 96 ? 0.872 15.021 -23.223 1.00 98.06 96 LYS A C 1
ATOM 755 O O . LYS A 1 96 ? 1.949 14.966 -23.807 1.00 98.06 96 LYS A O 1
ATOM 760 N N . ARG A 1 97 ? 0.729 15.628 -22.042 1.00 97.94 97 ARG A N 1
ATOM 761 C CA . ARG A 1 97 ? 1.845 16.113 -21.226 1.00 97.94 97 ARG A CA 1
ATOM 762 C C . ARG A 1 97 ? 2.048 15.135 -20.081 1.00 97.94 97 ARG A C 1
ATOM 764 O O . ARG A 1 97 ? 1.088 14.837 -19.378 1.00 97.94 97 ARG A O 1
ATOM 771 N N . VAL A 1 98 ? 3.291 14.707 -19.866 1.00 97.44 98 VAL A N 1
ATOM 772 C CA . VAL A 1 98 ? 3.654 13.884 -18.705 1.00 97.44 98 VAL A CA 1
ATOM 773 C C . VAL A 1 98 ? 3.229 14.592 -17.414 1.00 97.44 98 VAL A C 1
ATOM 775 O O . VAL A 1 98 ? 3.694 15.693 -17.125 1.00 97.44 98 VAL A O 1
ATOM 778 N N . ALA A 1 99 ? 2.298 13.984 -16.677 1.00 97.81 99 ALA A N 1
ATOM 779 C CA . ALA A 1 99 ? 1.783 14.537 -15.423 1.00 97.81 99 ALA A CA 1
ATOM 780 C C . ALA A 1 99 ? 2.730 14.261 -14.245 1.00 97.81 99 ALA A C 1
ATOM 782 O O . ALA A 1 99 ? 2.828 15.067 -13.326 1.00 97.81 99 ALA A O 1
ATOM 783 N N . PHE A 1 100 ? 3.470 13.153 -14.316 1.00 97.56 100 PHE A N 1
ATOM 784 C CA . PHE A 1 100 ? 4.447 12.738 -13.318 1.00 97.56 100 PHE A CA 1
ATOM 785 C C . PHE A 1 100 ? 5.809 12.557 -13.989 1.00 97.56 100 PHE A C 1
ATOM 787 O O . PHE A 1 100 ? 5.926 11.857 -14.996 1.00 97.56 100 PHE A O 1
ATOM 794 N N . LYS A 1 101 ? 6.842 13.211 -13.449 1.00 96.88 101 LYS A N 1
ATOM 795 C CA . LYS A 1 101 ? 8.223 13.133 -13.937 1.00 96.88 101 LYS A CA 1
ATOM 796 C C . LYS A 1 101 ? 9.161 13.018 -12.739 1.00 96.88 101 LYS A C 1
ATOM 798 O O . LYS A 1 101 ? 9.127 13.870 -11.859 1.00 96.88 101 LYS A O 1
ATOM 803 N N . GLY A 1 102 ? 9.980 11.972 -12.722 1.00 96.19 102 GLY A N 1
ATOM 804 C CA . GLY A 1 102 ? 10.979 11.721 -11.683 1.00 96.19 102 GLY A CA 1
ATOM 805 C C . GLY A 1 102 ? 12.399 11.716 -12.240 1.00 96.19 102 GLY A C 1
ATOM 806 O O . GLY A 1 102 ? 12.609 11.781 -13.455 1.00 96.19 102 GLY A O 1
ATOM 807 N N . THR A 1 103 ? 13.376 11.633 -11.344 1.00 97.44 103 THR A N 1
ATOM 808 C CA . THR A 1 103 ? 14.777 11.380 -11.690 1.00 97.44 103 THR A CA 1
ATOM 809 C C . THR A 1 103 ? 15.021 9.876 -11.819 1.00 97.44 103 THR A C 1
ATOM 811 O O . THR A 1 103 ? 14.406 9.072 -11.120 1.00 97.44 103 THR A O 1
ATOM 814 N N . ALA A 1 104 ? 15.909 9.484 -12.735 1.00 96.06 104 ALA A N 1
ATOM 815 C CA . ALA A 1 104 ? 16.317 8.093 -12.918 1.00 96.06 104 ALA A CA 1
ATOM 816 C C . ALA A 1 104 ? 17.737 7.876 -12.365 1.00 96.06 104 ALA A C 1
ATOM 818 O O . ALA A 1 104 ? 18.542 8.813 -12.409 1.00 96.06 104 ALA A O 1
ATOM 819 N N . PRO A 1 105 ? 18.071 6.665 -11.878 1.00 95.19 105 PRO A N 1
ATOM 820 C CA . PRO A 1 105 ? 19.440 6.333 -11.502 1.00 95.19 105 PRO A CA 1
ATOM 821 C C . PRO A 1 105 ? 20.401 6.546 -12.676 1.00 95.19 105 PRO A C 1
ATOM 823 O O . PRO A 1 105 ? 20.133 6.094 -13.789 1.00 95.19 105 PRO A O 1
ATOM 826 N N . ILE A 1 106 ? 21.519 7.227 -12.421 1.00 96.81 106 ILE A N 1
ATOM 827 C CA . ILE A 1 106 ? 22.535 7.533 -13.444 1.00 96.81 106 ILE A CA 1
ATOM 828 C C . ILE A 1 106 ? 23.707 6.547 -13.440 1.00 96.81 106 ILE A C 1
ATOM 830 O O . ILE A 1 106 ? 24.462 6.494 -14.407 1.00 96.81 106 ILE A O 1
ATOM 834 N N . ASN A 1 107 ? 23.879 5.781 -12.358 1.00 97.38 107 ASN A N 1
ATOM 835 C CA . ASN A 1 107 ? 24.950 4.799 -12.231 1.00 97.38 107 ASN A CA 1
ATOM 836 C C . ASN A 1 107 ? 24.412 3.365 -12.354 1.00 97.38 107 ASN A C 1
ATOM 838 O O . ASN A 1 107 ? 23.245 3.077 -12.075 1.00 97.38 107 ASN A O 1
ATOM 842 N N . LEU A 1 108 ? 25.293 2.464 -12.794 1.00 97.69 108 LEU A N 1
ATOM 843 C CA . LEU A 1 108 ? 24.949 1.068 -13.052 1.00 97.69 108 LEU A CA 1
ATOM 844 C C . LEU A 1 108 ? 24.632 0.300 -11.763 1.00 97.69 108 LEU A C 1
ATOM 846 O O . LEU A 1 108 ? 23.715 -0.516 -11.761 1.00 97.69 108 LEU A O 1
ATOM 850 N N . SER A 1 109 ? 25.357 0.566 -10.677 1.00 98.31 109 SER A N 1
ATOM 851 C CA . SER A 1 109 ? 25.193 -0.139 -9.402 1.00 98.31 109 SER A CA 1
ATOM 852 C C . SER A 1 109 ? 23.775 0.002 -8.850 1.00 98.31 109 SER A C 1
ATOM 854 O O . SER A 1 109 ? 23.138 -0.997 -8.520 1.00 98.31 109 SER A O 1
ATOM 856 N N . ASP A 1 110 ? 23.234 1.220 -8.833 1.00 97.94 110 ASP A N 1
ATOM 857 C CA . ASP A 1 110 ? 21.869 1.493 -8.377 1.00 97.94 110 ASP A CA 1
ATOM 858 C C . ASP A 1 110 ? 20.834 0.809 -9.270 1.00 97.94 110 ASP A C 1
ATOM 860 O O . ASP A 1 110 ? 19.851 0.247 -8.780 1.00 97.94 110 ASP A O 1
ATOM 864 N N . ARG A 1 111 ? 21.068 0.803 -10.589 1.00 97.69 111 ARG A N 1
ATOM 865 C CA . ARG A 1 111 ? 20.171 0.130 -11.532 1.00 97.69 111 ARG A CA 1
ATOM 866 C C . ARG A 1 111 ? 20.181 -1.388 -11.344 1.00 97.69 111 ARG A C 1
ATOM 868 O O . ARG A 1 111 ? 19.112 -1.994 -11.374 1.00 97.69 111 ARG A O 1
ATOM 875 N N . LEU A 1 112 ? 21.347 -1.999 -11.129 1.00 98.38 112 LEU A N 1
ATOM 876 C CA . LEU A 1 112 ? 21.465 -3.436 -10.866 1.00 98.38 112 LEU A CA 1
ATOM 877 C C . LEU A 1 112 ? 20.802 -3.817 -9.541 1.00 98.38 112 LEU A C 1
ATOM 879 O O . LEU A 1 112 ? 20.015 -4.758 -9.511 1.00 98.38 112 LEU A O 1
ATOM 883 N N . ASN A 1 113 ? 21.034 -3.044 -8.478 1.00 97.94 113 ASN A N 1
ATOM 884 C CA . ASN A 1 113 ? 20.381 -3.260 -7.187 1.00 97.94 113 ASN A CA 1
ATOM 885 C C . ASN A 1 113 ? 18.855 -3.119 -7.284 1.00 97.94 113 ASN A C 1
ATOM 887 O O . ASN A 1 113 ? 18.120 -3.883 -6.662 1.00 97.94 113 ASN A O 1
ATOM 891 N N . GLN A 1 114 ? 18.353 -2.174 -8.082 1.00 97.56 114 GLN A N 1
ATOM 892 C CA . GLN A 1 114 ? 16.917 -2.028 -8.315 1.00 97.56 114 GLN A CA 1
ATOM 893 C C . GLN A 1 114 ? 16.319 -3.264 -8.999 1.00 97.56 114 GLN A C 1
ATOM 895 O O . GLN A 1 114 ? 15.333 -3.806 -8.508 1.00 97.56 114 GLN A O 1
ATOM 90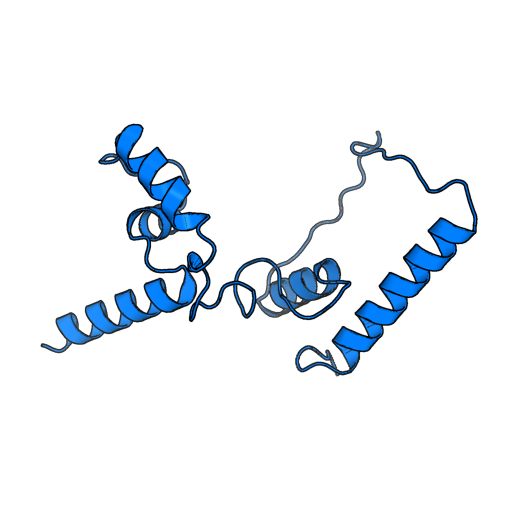0 N N . VAL A 1 115 ? 16.920 -3.726 -10.098 1.00 98.00 115 VAL A N 1
ATOM 901 C CA . VAL A 1 115 ? 16.426 -4.908 -10.822 1.00 98.00 115 VAL A CA 1
ATOM 902 C C . VAL A 1 115 ? 16.536 -6.168 -9.961 1.00 98.00 115 VAL A C 1
ATOM 904 O O . VAL A 1 115 ? 15.626 -6.991 -9.978 1.00 98.00 115 VAL A O 1
ATOM 907 N N . LEU A 1 116 ? 17.600 -6.294 -9.162 1.00 98.25 116 LEU A N 1
ATOM 908 C CA . LEU A 1 116 ? 17.753 -7.392 -8.211 1.00 98.25 116 LEU A CA 1
ATOM 909 C C . LEU A 1 116 ? 16.614 -7.418 -7.185 1.00 98.25 116 LEU A C 1
ATOM 911 O O . LEU A 1 116 ? 16.036 -8.478 -6.965 1.00 98.25 116 LEU A O 1
ATOM 915 N N . ARG A 1 117 ? 16.248 -6.268 -6.598 1.00 98.12 117 ARG A N 1
ATOM 916 C CA . ARG A 1 117 ? 15.112 -6.188 -5.660 1.00 98.12 117 ARG A CA 1
ATOM 917 C C . ARG A 1 117 ? 13.797 -6.607 -6.313 1.00 98.12 117 ARG A C 1
ATOM 919 O O . ARG A 1 117 ? 13.033 -7.339 -5.697 1.00 98.12 117 ARG A O 1
ATOM 926 N N . TRP A 1 118 ? 13.556 -6.197 -7.559 1.00 98.12 118 TRP A N 1
ATOM 927 C CA . TRP A 1 118 ? 12.356 -6.603 -8.300 1.00 98.12 118 TRP A CA 1
ATOM 928 C C . TRP A 1 118 ? 12.315 -8.104 -8.577 1.00 98.12 118 TRP A C 1
ATOM 930 O O . TRP A 1 118 ? 11.275 -8.737 -8.399 1.00 98.12 118 TRP A O 1
ATOM 940 N N . ALA A 1 119 ? 13.443 -8.681 -8.995 1.00 98.00 119 ALA A N 1
ATOM 941 C CA . ALA A 1 119 ? 13.547 -10.113 -9.241 1.00 98.00 119 ALA A CA 1
ATOM 942 C C . ALA A 1 119 ? 13.335 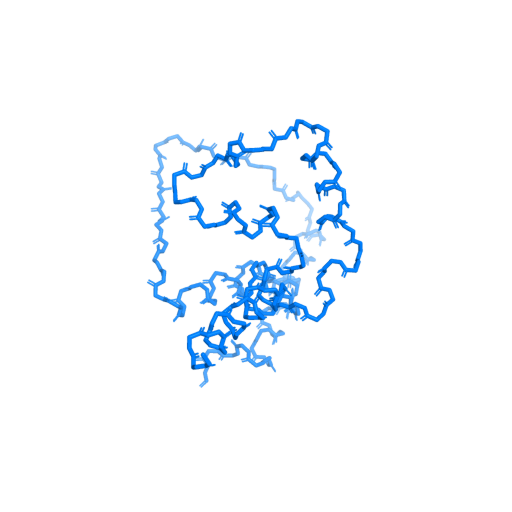-10.915 -7.950 1.00 98.00 119 ALA A C 1
ATOM 944 O O . ALA A 1 119 ? 12.567 -11.873 -7.952 1.00 98.00 119 ALA A O 1
ATOM 945 N N . LEU A 1 120 ? 13.964 -10.494 -6.848 1.00 98.06 120 LEU A N 1
ATOM 946 C CA . LEU A 1 120 ? 13.816 -11.147 -5.551 1.00 98.06 120 LEU A CA 1
ATOM 947 C C . LEU A 1 120 ? 12.367 -11.082 -5.055 1.00 98.06 120 LEU A C 1
ATOM 949 O O . LEU A 1 120 ? 11.803 -12.125 -4.750 1.00 98.06 120 LEU A O 1
ATOM 953 N N . GLY A 1 121 ? 11.737 -9.903 -5.069 1.00 97.31 121 GLY A N 1
ATOM 954 C CA . GLY A 1 121 ? 10.338 -9.762 -4.657 1.00 97.31 121 GLY A CA 1
ATOM 955 C C . GLY A 1 121 ? 9.370 -10.579 -5.522 1.00 97.31 121 GLY A C 1
ATOM 956 O O . GLY A 1 121 ? 8.473 -11.240 -5.006 1.00 97.31 121 GLY A O 1
ATOM 957 N N . SER A 1 122 ? 9.612 -10.658 -6.835 1.00 96.75 122 SER A N 1
ATOM 958 C CA . SER A 1 122 ? 8.808 -11.508 -7.729 1.00 96.75 122 SER A CA 1
ATOM 959 C C . SER A 1 122 ? 8.934 -12.998 -7.383 1.00 96.75 122 SER A C 1
ATOM 961 O O . SER A 1 122 ? 7.947 -13.731 -7.432 1.00 96.75 122 SER A O 1
ATOM 963 N N . ILE A 1 123 ? 10.138 -13.450 -7.015 1.00 97.12 123 ILE A N 1
ATOM 964 C CA . ILE A 1 123 ? 10.394 -14.825 -6.564 1.00 97.12 123 ILE A CA 1
ATOM 965 C C . ILE A 1 123 ? 9.744 -15.080 -5.197 1.00 97.12 123 ILE A C 1
ATOM 967 O O . ILE A 1 123 ? 9.139 -16.135 -5.012 1.00 97.12 123 ILE A O 1
ATOM 971 N N . GLU A 1 124 ? 9.815 -14.127 -4.262 1.00 97.25 124 GLU A N 1
ATOM 972 C CA . GLU A 1 124 ? 9.121 -14.207 -2.969 1.00 97.25 124 GLU A CA 1
ATOM 973 C C . GLU A 1 124 ? 7.614 -14.395 -3.168 1.00 97.25 124 GLU A C 1
ATOM 975 O O . GLU A 1 124 ? 7.040 -15.321 -2.601 1.00 97.25 124 GLU A O 1
ATOM 980 N N . ILE A 1 125 ? 6.981 -13.586 -4.029 1.00 96.62 125 ILE A N 1
ATOM 981 C CA . ILE A 1 125 ? 5.551 -13.722 -4.349 1.00 96.62 125 ILE A CA 1
ATOM 982 C C . ILE A 1 125 ? 5.265 -15.101 -4.948 1.00 96.62 125 ILE A C 1
ATOM 984 O O . ILE A 1 125 ? 4.336 -15.774 -4.500 1.00 96.62 125 ILE A O 1
ATOM 988 N N . PHE A 1 126 ? 6.067 -15.544 -5.919 1.00 96.75 126 PHE A N 1
ATOM 989 C CA . PHE A 1 126 ? 5.878 -16.826 -6.602 1.00 96.75 126 PHE A CA 1
ATOM 990 C C . PHE A 1 126 ? 5.928 -18.034 -5.655 1.00 96.75 126 PHE A C 1
ATOM 992 O O . PHE A 1 126 ? 5.142 -18.962 -5.808 1.00 96.75 126 PHE A O 1
ATOM 999 N N . PHE A 1 127 ? 6.818 -18.030 -4.661 1.00 96.56 127 PHE A N 1
ATOM 1000 C CA . PHE A 1 127 ? 6.917 -19.117 -3.678 1.00 96.56 127 PHE A CA 1
ATOM 1001 C C . PHE A 1 127 ? 6.076 -18.894 -2.409 1.00 96.56 127 PHE A C 1
ATOM 1003 O O . PHE A 1 127 ? 6.101 -19.728 -1.504 1.00 96.56 127 PHE A O 1
ATOM 1010 N N . SER A 1 128 ? 5.325 -17.795 -2.325 1.00 94.62 128 SER A N 1
ATOM 1011 C CA . SER A 1 128 ? 4.424 -17.507 -1.204 1.00 94.62 128 SER A CA 1
ATOM 1012 C C . SER A 1 128 ? 3.031 -18.123 -1.391 1.00 94.62 128 SER A C 1
ATOM 1014 O O . SER A 1 128 ? 2.669 -18.620 -2.457 1.00 94.62 128 SER A O 1
ATOM 1016 N N . HIS A 1 129 ? 2.178 -17.981 -0.371 1.00 92.19 129 HIS A N 1
ATOM 1017 C CA . HIS A 1 129 ? 0.741 -18.282 -0.455 1.00 92.19 129 HIS A CA 1
ATOM 1018 C C . HIS A 1 129 ? -0.039 -17.366 -1.419 1.00 92.19 129 HIS A C 1
ATOM 1020 O O . HIS A 1 129 ? -1.251 -17.515 -1.566 1.00 92.19 129 HIS A O 1
ATOM 1026 N N . HIS A 1 130 ? 0.625 -16.394 -2.046 1.00 92.25 130 HIS A N 1
ATOM 1027 C CA . HIS A 1 130 ? 0.045 -15.477 -3.023 1.00 92.25 130 HIS A CA 1
ATOM 1028 C C . HIS A 1 130 ? 0.398 -15.837 -4.473 1.00 92.25 130 HIS A C 1
ATOM 1030 O O . HIS A 1 130 ? 0.144 -15.033 -5.369 1.00 92.25 130 HIS A O 1
ATOM 1036 N N . CYS A 1 131 ? 0.972 -17.021 -4.711 1.00 93.94 131 CYS A N 1
ATOM 1037 C CA . CYS A 1 131 ? 1.258 -17.511 -6.055 1.00 93.94 131 CYS A CA 1
ATOM 1038 C C . CYS A 1 131 ? -0.017 -17.534 -6.929 1.00 93.94 131 CYS A C 1
ATOM 1040 O O . CYS A 1 131 ? -1.057 -18.014 -6.474 1.00 93.94 131 CYS A O 1
ATOM 1042 N N . PRO A 1 132 ? 0.036 -17.028 -8.176 1.00 91.56 132 PRO A N 1
ATOM 1043 C CA . PRO A 1 132 ? -1.111 -17.029 -9.084 1.00 91.56 132 PRO A CA 1
ATOM 1044 C C . PRO A 1 132 ? -1.332 -18.353 -9.845 1.00 91.56 132 PRO A C 1
ATOM 1046 O O . PRO A 1 132 ? -2.283 -18.422 -10.625 1.00 91.56 132 PRO A O 1
ATOM 1049 N N . LEU A 1 133 ? -0.456 -19.355 -9.685 1.00 92.88 133 LEU A N 1
ATOM 1050 C CA . LEU A 1 133 ? -0.533 -20.676 -10.334 1.00 92.88 133 LEU A CA 1
ATOM 1051 C C . LEU A 1 133 ? -1.050 -21.739 -9.362 1.00 92.88 133 LEU A C 1
ATOM 1053 O O . LEU A 1 133 ? -1.827 -22.603 -9.825 1.00 92.88 133 LEU A O 1
#

pLDDT: mean 91.81, std 9.08, range [56.09, 98.38]

Sequence (133 aa):
MDDDKELMMSQMNFEKRFGQSSIFVTSTLMEEGGVPPSSSPASQLKEAIHVISCGYEDKTEWGIELGWIYGSITEDILTGFKMHCRGWRSIYCMPKRVAFKGTAPINLSDRLNQVLRWALGSIEIFFSHHCPL

Radius of gyration: 20.25 Å; chains: 1; bounding box: 56×39×46 Å

Secondary structure (DSSP, 8-state):
-HHHHHHHHHHHHHHHHH-S-HHHHHHHT-TT----TT--HHHHHHHHHHHTSTTTTTTSSBTTTBSSPPS-TTHHHHHHHHHHHTT--------SS-S-------SHHHHHHHHHHHHHHHHHHHHSTT---

Foldseek 3Di:
DVVVVVVVVVVVQLCQAQNDQPQRSVQVVPPVGDGDPPDDPVNVVVSVVVCPDPCRCPNHCVLPLDDQNDFFLPSVVLVVLSVVVVVDDDDDDDDPDPPDDDDDDPDPVVVVVVVVSVVRRVVRCCPDPNNPD

Organism: NCBI:txid97028

InterPro domains:
  IPR005150 Cellulose synthase [PF03552] (2-133)